Protein AF-A0A6A8M676-F1 (afdb_monomer_lite)

pLDDT: mean 85.06, std 9.22, range [52.66, 94.81]

Sequence (64 aa):
MLEFRISGETAEVGCLADQLERAGYVVRRSKPYRNRDEEGCRIYLELDEDKVMGWMLANLEKHP

Foldseek 3Di:
DDKDKDWDAAVVSVVVVVVCVVVVFFPDKDDWADDPPDNTTIIITDTDPVVVVVVVVVVVVVPD

Radius of gyration: 13.42 Å; chains: 1; bounding box: 30×23×39 Å

Structure (mmCIF, N/CA/C/O backbone):
data_AF-A0A6A8M676-F1
#
_entry.id   AF-A0A6A8M676-F1
#
loop_
_atom_site.group_PDB
_atom_site.id
_atom_site.type_symbol
_atom_site.label_atom_id
_atom_site.label_alt_id
_atom_site.label_comp_id
_atom_site.label_asym_id
_atom_site.label_entity_id
_atom_site.label_seq_id
_atom_site.pdbx_PDB_ins_code
_atom_site.Cartn_x
_atom_site.Cartn_y
_atom_site.Cartn_z
_atom_site.occupancy
_atom_site.B_iso_or_equiv
_atom_site.auth_seq_id
_atom_site.auth_comp_id
_atom_site.auth_asym_id
_atom_site.auth_atom_id
_atom_site.pdbx_PDB_model_num
ATOM 1 N N . MET A 1 1 ? 1.981 -11.283 -4.351 1.00 65.69 1 MET A N 1
ATOM 2 C CA . MET A 1 1 ? 1.425 -10.281 -3.422 1.00 65.69 1 MET A CA 1
ATOM 3 C C . MET A 1 1 ? 2.554 -9.790 -2.532 1.00 65.69 1 MET A C 1
ATOM 5 O O . MET A 1 1 ? 3.188 -10.621 -1.890 1.00 65.69 1 MET A O 1
ATOM 9 N N . LEU A 1 2 ? 2.814 -8.480 -2.499 1.00 74.56 2 LEU A N 1
ATOM 10 C CA . LEU A 1 2 ? 3.858 -7.887 -1.656 1.00 74.56 2 LEU A CA 1
ATOM 11 C C . LEU A 1 2 ? 3.222 -7.053 -0.540 1.00 74.56 2 LEU A C 1
ATOM 13 O O . LEU A 1 2 ? 2.405 -6.174 -0.816 1.00 74.56 2 LEU A O 1
ATOM 17 N N . GLU A 1 3 ? 3.605 -7.321 0.708 1.00 78.50 3 GLU A N 1
ATOM 18 C CA . GLU A 1 3 ? 3.179 -6.529 1.863 1.00 78.50 3 GLU A CA 1
ATOM 19 C C . GLU A 1 3 ? 4.242 -5.478 2.196 1.00 78.50 3 GLU A C 1
ATOM 21 O O . GLU A 1 3 ? 5.414 -5.800 2.401 1.00 78.50 3 GLU A O 1
ATOM 26 N N . PHE A 1 4 ? 3.824 -4.216 2.271 1.00 76.81 4 PHE A N 1
ATOM 27 C CA . PHE A 1 4 ? 4.681 -3.094 2.633 1.00 76.81 4 PHE A CA 1
ATOM 28 C C . PHE A 1 4 ? 4.218 -2.440 3.929 1.00 76.81 4 PHE A C 1
ATOM 30 O O . PHE A 1 4 ? 3.033 -2.157 4.123 1.00 76.81 4 PHE A O 1
ATOM 37 N N . ARG A 1 5 ? 5.191 -2.142 4.795 1.00 82.50 5 ARG A N 1
ATOM 38 C CA . ARG A 1 5 ? 5.001 -1.384 6.032 1.00 82.50 5 ARG A CA 1
ATOM 39 C C . ARG A 1 5 ? 5.588 0.011 5.874 1.00 82.50 5 ARG A C 1
ATOM 41 O O . ARG A 1 5 ? 6.798 0.147 5.704 1.00 82.50 5 ARG A O 1
ATOM 48 N N . ILE A 1 6 ? 4.750 1.031 6.027 1.00 79.94 6 ILE A N 1
ATOM 49 C CA . ILE A 1 6 ? 5.196 2.426 6.118 1.00 79.94 6 ILE A CA 1
ATOM 50 C C . ILE A 1 6 ? 5.081 2.866 7.581 1.00 79.94 6 ILE A C 1
ATOM 52 O O . ILE A 1 6 ? 4.015 2.708 8.177 1.00 79.94 6 ILE A O 1
ATOM 56 N N . SER A 1 7 ? 6.169 3.396 8.144 1.00 80.12 7 SER A N 1
ATOM 57 C CA . SER A 1 7 ? 6.245 3.936 9.510 1.00 80.12 7 SER A CA 1
ATOM 58 C C . SER A 1 7 ? 6.806 5.359 9.470 1.00 80.12 7 SER A C 1
ATOM 60 O O . SER A 1 7 ? 7.750 5.606 8.725 1.00 80.12 7 SER A O 1
ATOM 62 N N . GLY A 1 8 ? 6.259 6.272 10.271 1.00 82.31 8 GLY A N 1
ATOM 63 C CA . GLY A 1 8 ? 6.688 7.676 10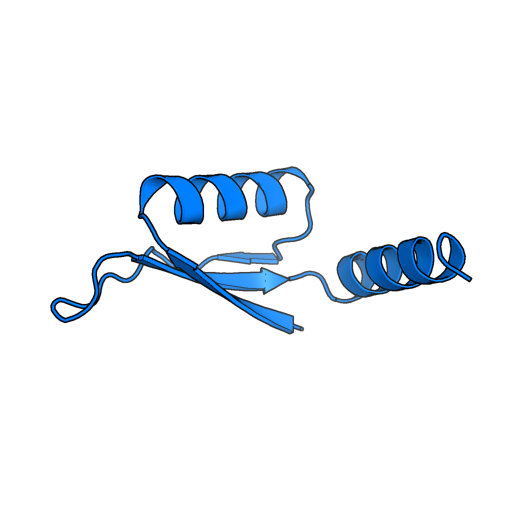.321 1.00 82.31 8 GLY A CA 1
ATOM 64 C C . GLY A 1 8 ? 5.620 8.586 10.925 1.00 82.31 8 GLY A C 1
ATOM 65 O O . GLY A 1 8 ? 4.646 8.103 11.522 1.00 82.31 8 GLY A O 1
ATOM 66 N N . GLU A 1 9 ? 5.770 9.901 10.749 1.00 82.94 9 GLU A N 1
ATOM 67 C CA . GLU A 1 9 ? 4.738 10.853 11.158 1.00 82.94 9 GLU A CA 1
ATOM 68 C C . GLU A 1 9 ? 3.403 10.538 10.474 1.00 82.94 9 GLU A C 1
ATOM 70 O O . GLU A 1 9 ? 3.339 10.181 9.297 1.00 82.94 9 GLU A O 1
ATOM 75 N N . THR A 1 10 ? 2.297 10.675 11.211 1.00 76.25 10 THR A N 1
ATOM 76 C CA . THR A 1 10 ? 0.984 10.201 10.734 1.00 76.25 10 THR A CA 1
ATOM 77 C C . THR A 1 10 ? 0.559 10.862 9.418 1.00 76.25 10 THR A C 1
ATOM 79 O O . THR A 1 10 ? -0.040 10.200 8.569 1.00 76.25 10 THR A O 1
ATOM 82 N N . ALA A 1 11 ? 0.882 12.146 9.235 1.00 78.12 11 ALA A N 1
ATOM 83 C CA . ALA A 1 11 ? 0.577 12.882 8.011 1.00 78.12 11 ALA A CA 1
ATOM 84 C C . ALA A 1 11 ? 1.400 12.382 6.812 1.00 78.12 11 ALA A C 1
ATOM 86 O O . ALA A 1 11 ? 0.854 12.208 5.723 1.00 78.12 11 ALA A O 1
ATOM 87 N N . GLU A 1 12 ? 2.685 12.093 7.016 1.00 85.50 12 GLU A N 1
ATOM 88 C CA . GLU A 1 12 ? 3.592 11.619 5.967 1.00 85.50 12 GLU A CA 1
ATOM 89 C C . GLU A 1 12 ? 3.244 10.198 5.521 1.00 85.50 12 GLU A C 1
ATOM 91 O O . GLU A 1 12 ? 3.120 9.928 4.326 1.00 85.50 12 GLU A O 1
ATOM 96 N N . VAL A 1 13 ? 2.998 9.303 6.483 1.00 85.44 13 VAL A N 1
ATOM 97 C CA . VAL A 1 13 ? 2.611 7.909 6.222 1.00 85.44 13 VAL A CA 1
ATOM 98 C C . VAL A 1 13 ? 1.288 7.845 5.461 1.00 85.44 13 VAL A C 1
ATOM 100 O O . VAL A 1 13 ? 1.153 7.077 4.507 1.00 85.44 13 VAL A O 1
ATOM 103 N N . GLY A 1 14 ? 0.313 8.669 5.861 1.00 86.06 14 GLY A N 1
ATOM 104 C CA . GLY A 1 14 ? -0.961 8.792 5.156 1.00 86.06 14 GLY A CA 1
ATOM 105 C C . GLY A 1 14 ? -0.783 9.302 3.726 1.00 86.06 14 GLY A C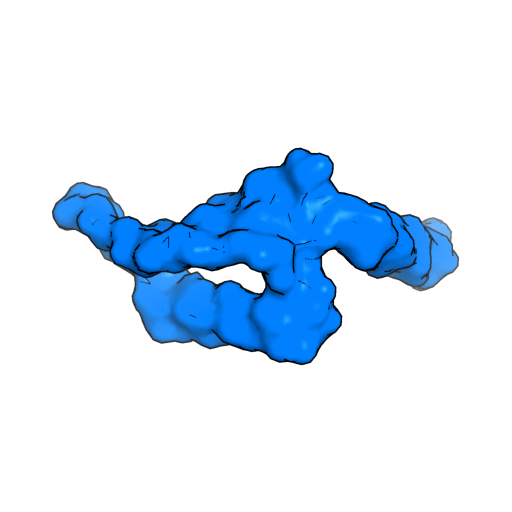 1
ATOM 106 O O . GLY A 1 14 ? -1.288 8.680 2.795 1.00 86.06 14 GLY A O 1
ATOM 107 N N . CYS A 1 15 ? -0.014 10.380 3.548 1.00 89.75 15 CYS A N 1
ATOM 108 C CA . CYS A 1 15 ? 0.244 10.984 2.241 1.00 89.75 15 CYS A CA 1
ATOM 109 C C . CYS A 1 15 ? 0.925 10.004 1.273 1.00 89.75 15 CYS A C 1
ATOM 111 O O . CYS A 1 15 ? 0.499 9.877 0.125 1.00 89.75 15 CYS A O 1
ATOM 113 N N . LEU A 1 16 ? 1.940 9.265 1.732 1.00 90.44 16 LEU A N 1
ATOM 114 C CA . LEU A 1 16 ? 2.633 8.281 0.899 1.00 90.44 16 LEU A CA 1
ATOM 115 C C . LEU A 1 16 ? 1.709 7.122 0.496 1.00 90.44 16 LEU A C 1
ATOM 117 O O . LEU A 1 16 ? 1.701 6.720 -0.668 1.00 90.44 16 LEU A O 1
ATOM 121 N N . ALA A 1 17 ? 0.893 6.616 1.426 1.00 90.75 17 ALA A N 1
ATOM 122 C CA . ALA A 1 17 ? -0.099 5.587 1.115 1.00 90.75 17 ALA A CA 1
ATOM 123 C C . ALA A 1 17 ? -1.109 6.072 0.061 1.00 90.75 17 ALA A C 1
ATOM 125 O O . ALA A 1 17 ? -1.382 5.353 -0.899 1.00 90.75 17 ALA A O 1
ATOM 126 N N . ASP A 1 18 ? -1.600 7.309 0.190 1.00 93.56 18 ASP A N 1
ATOM 127 C CA . ASP A 1 18 ? -2.531 7.910 -0.769 1.00 93.56 18 ASP A CA 1
ATOM 128 C C . ASP A 1 18 ? -1.893 8.087 -2.158 1.00 93.56 18 ASP A C 1
ATOM 130 O O . ASP A 1 18 ? -2.555 7.891 -3.178 1.00 93.56 18 ASP A O 1
ATOM 134 N N . GLN A 1 19 ? -0.607 8.448 -2.230 1.00 93.56 19 GLN A N 1
ATOM 135 C CA . GLN A 1 19 ? 0.118 8.572 -3.499 1.00 93.56 19 GLN A CA 1
ATOM 136 C C . GLN A 1 19 ? 0.260 7.222 -4.210 1.00 93.56 19 GLN A C 1
ATOM 138 O O . GLN A 1 19 ? -0.004 7.136 -5.411 1.00 93.56 19 GLN A O 1
ATOM 143 N N . LEU A 1 20 ? 0.628 6.166 -3.479 1.00 92.69 20 LEU A N 1
ATOM 144 C CA . LEU A 1 20 ? 0.745 4.810 -4.028 1.00 92.69 20 LEU A CA 1
ATOM 145 C C . LEU A 1 20 ? -0.611 4.268 -4.496 1.00 92.69 20 LEU A C 1
ATOM 147 O O . LEU A 1 20 ? -0.699 3.634 -5.550 1.00 92.69 20 LEU A O 1
ATOM 151 N N . GLU A 1 21 ? -1.672 4.554 -3.742 1.00 93.50 21 GLU A N 1
ATOM 152 C CA . GLU A 1 21 ? -3.044 4.179 -4.083 1.00 93.50 21 GLU A CA 1
ATOM 153 C C . GLU A 1 21 ? -3.519 4.906 -5.349 1.00 93.50 21 GLU A C 1
ATOM 155 O O . GLU A 1 21 ? -3.992 4.266 -6.287 1.00 93.50 21 GLU A O 1
ATOM 160 N N . ARG A 1 22 ? -3.283 6.222 -5.455 1.00 94.81 22 ARG A N 1
ATOM 161 C CA . ARG A 1 22 ? -3.603 7.016 -6.660 1.00 94.81 22 ARG A CA 1
ATOM 162 C C . ARG A 1 22 ? -2.815 6.596 -7.894 1.00 94.81 22 ARG A C 1
ATOM 164 O O . ARG A 1 22 ? -3.346 6.653 -8.998 1.00 94.81 22 ARG A O 1
ATOM 171 N N . ALA A 1 23 ? -1.563 6.184 -7.722 1.00 92.75 23 ALA A N 1
ATOM 172 C CA . ALA A 1 23 ? -0.751 5.645 -8.807 1.00 92.75 23 ALA A CA 1
ATOM 173 C C . ALA A 1 23 ? -1.150 4.203 -9.190 1.00 92.75 23 ALA A C 1
ATOM 175 O O . ALA A 1 23 ? -0.643 3.652 -10.167 1.00 92.75 23 ALA A O 1
ATOM 176 N N . GLY A 1 24 ? -2.094 3.600 -8.458 1.00 92.88 24 GLY A N 1
ATOM 177 C CA . GLY A 1 24 ? -2.664 2.293 -8.758 1.00 92.88 24 GLY A CA 1
ATOM 178 C C . GLY A 1 24 ? -1.757 1.124 -8.389 1.00 92.88 24 GLY A C 1
ATOM 179 O O . GLY A 1 24 ? -1.915 0.057 -8.981 1.00 92.88 24 GLY A O 1
ATOM 180 N N . TYR A 1 25 ? -0.811 1.320 -7.465 1.00 93.31 25 TYR A N 1
ATOM 181 C CA . TYR A 1 25 ? 0.048 0.250 -6.950 1.00 93.31 25 TYR A CA 1
ATOM 182 C C . TYR A 1 25 ? -0.597 -0.523 -5.800 1.00 93.31 25 TYR A C 1
ATOM 184 O O . TYR A 1 25 ? -0.181 -1.641 -5.531 1.00 93.31 25 TYR A O 1
ATOM 192 N N . VAL A 1 26 ? -1.579 0.052 -5.102 1.00 94.44 26 VAL A N 1
ATOM 193 C CA . VAL A 1 26 ? -2.199 -0.562 -3.918 1.00 94.44 26 VAL A CA 1
ATOM 194 C C . VAL A 1 26 ? -3.408 -1.406 -4.325 1.00 94.44 26 VAL A C 1
ATOM 196 O O . VAL A 1 26 ? -4.346 -0.899 -4.933 1.00 94.44 26 VAL A O 1
ATOM 199 N N . VAL A 1 27 ? -3.399 -2.682 -3.942 1.00 94.69 27 VAL A N 1
ATOM 200 C CA . VAL A 1 27 ? -4.526 -3.621 -4.058 1.00 94.69 27 VAL A CA 1
ATOM 201 C C . VAL A 1 27 ? -5.405 -3.544 -2.811 1.00 94.69 27 VAL A C 1
ATOM 203 O O . VAL A 1 27 ? -6.633 -3.524 -2.908 1.00 94.69 27 VAL A O 1
ATOM 206 N N . ARG A 1 28 ? -4.791 -3.481 -1.620 1.00 94.19 28 ARG A N 1
ATOM 207 C CA . ARG A 1 28 ? -5.498 -3.342 -0.336 1.00 94.19 28 ARG A CA 1
ATOM 208 C C . ARG A 1 28 ? -4.706 -2.486 0.640 1.00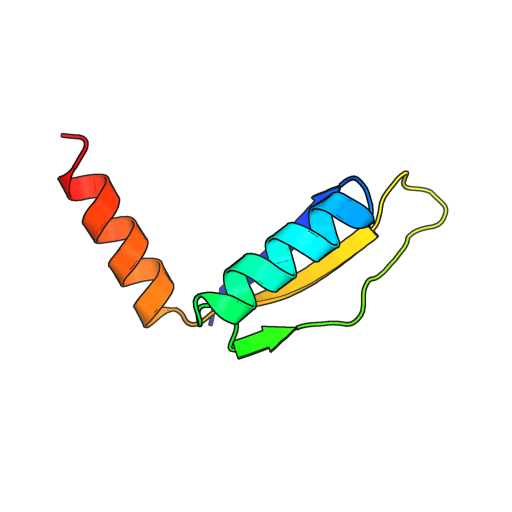 94.19 28 ARG A C 1
ATOM 210 O O . ARG A 1 28 ? -3.480 -2.478 0.639 1.00 94.19 28 ARG A O 1
ATOM 217 N N . ARG A 1 29 ? -5.428 -1.809 1.529 1.00 92.75 29 ARG A N 1
ATOM 218 C CA . ARG A 1 29 ? -4.868 -0.935 2.561 1.00 92.75 29 ARG A CA 1
ATOM 219 C C . ARG A 1 29 ? -5.495 -1.229 3.916 1.00 92.75 29 ARG A C 1
ATOM 221 O O . ARG A 1 29 ? -6.717 -1.329 4.033 1.00 92.75 29 ARG A O 1
ATOM 228 N N . SER A 1 30 ? -4.667 -1.326 4.954 1.00 90.69 30 SER A N 1
ATOM 229 C CA . SER A 1 30 ? -5.146 -1.405 6.333 1.00 90.69 30 SER A CA 1
ATOM 230 C C . SER A 1 30 ? -5.580 -0.034 6.855 1.00 90.69 30 SER A C 1
ATOM 232 O O . SER A 1 30 ? -5.144 1.016 6.379 1.00 90.69 30 SER A O 1
ATOM 234 N N . LYS A 1 31 ? -6.372 -0.025 7.932 1.00 88.31 31 LYS A N 1
ATOM 235 C CA . LYS A 1 31 ? -6.515 1.196 8.735 1.00 88.31 31 LYS A CA 1
ATOM 236 C C . LYS A 1 31 ? -5.149 1.593 9.321 1.00 88.31 31 LYS A C 1
ATOM 238 O O . LYS A 1 31 ? -4.350 0.695 9.612 1.00 88.31 31 LYS A O 1
ATOM 243 N N . PRO A 1 32 ? -4.888 2.895 9.531 1.00 85.75 32 PRO A N 1
ATOM 244 C CA . PRO A 1 32 ? -3.721 3.336 10.277 1.00 85.75 32 PRO A CA 1
ATOM 245 C C . PRO A 1 32 ? -3.720 2.730 11.678 1.00 85.75 32 PRO A C 1
ATOM 247 O O . PRO A 1 32 ? -4.708 2.809 12.409 1.00 85.75 32 PRO A O 1
ATOM 250 N N . TYR A 1 33 ? -2.600 2.124 12.038 1.00 84.56 33 TYR A N 1
ATOM 251 C CA . TYR A 1 33 ? -2.334 1.576 13.353 1.00 84.56 33 TYR A CA 1
ATOM 252 C C . TYR A 1 33 ? -1.371 2.504 14.090 1.00 84.56 33 TYR A C 1
ATOM 254 O O . TYR A 1 33 ? -0.328 2.872 13.555 1.00 84.56 33 TYR A O 1
ATOM 262 N N . ARG A 1 34 ? -1.710 2.892 15.320 1.00 82.06 34 ARG A N 1
ATOM 263 C CA . ARG A 1 34 ? -0.860 3.731 16.169 1.00 82.06 34 ARG A CA 1
ATOM 264 C C . ARG A 1 34 ? -0.489 2.942 17.417 1.00 82.06 34 ARG A C 1
ATOM 266 O O . ARG A 1 34 ? -1.385 2.557 18.168 1.00 82.06 34 ARG A O 1
ATOM 273 N N . ASN A 1 35 ? 0.801 2.694 17.629 1.00 79.94 35 ASN A N 1
ATOM 274 C CA . ASN A 1 35 ? 1.276 2.132 18.889 1.00 79.94 35 ASN A CA 1
ATOM 275 C C . ASN A 1 35 ? 1.467 3.271 19.904 1.00 79.94 35 ASN A C 1
ATOM 277 O O . ASN A 1 35 ? 1.914 4.350 19.527 1.00 79.94 35 ASN A O 1
ATOM 281 N N . ARG A 1 36 ? 1.116 3.056 21.177 1.00 76.62 36 ARG A N 1
ATOM 282 C CA . ARG A 1 36 ? 1.325 4.063 22.236 1.00 76.62 36 ARG A CA 1
ATOM 283 C C . ARG A 1 36 ? 2.803 4.319 22.517 1.00 76.62 36 ARG A C 1
ATOM 285 O O . ARG A 1 36 ? 3.136 5.422 22.929 1.00 76.62 36 ARG A O 1
ATOM 292 N N . ASP A 1 37 ? 3.648 3.328 22.257 1.00 79.06 37 ASP A N 1
ATOM 293 C CA . ASP A 1 37 ? 5.089 3.395 22.503 1.00 79.06 37 ASP A CA 1
ATOM 294 C C . ASP A 1 37 ? 5.884 3.929 21.297 1.00 79.06 37 ASP A C 1
ATOM 296 O O . ASP A 1 37 ? 7.109 3.983 21.343 1.00 79.06 37 ASP A O 1
ATOM 300 N N . GLU A 1 38 ? 5.210 4.316 20.206 1.00 73.56 38 GLU A N 1
ATOM 301 C CA . GLU A 1 38 ? 5.854 4.862 19.009 1.00 73.56 38 GLU A CA 1
ATOM 302 C C . GLU A 1 38 ? 5.338 6.260 18.674 1.00 73.56 38 GLU A C 1
ATOM 304 O O . GLU A 1 38 ? 4.131 6.495 18.555 1.00 73.56 38 GLU A O 1
ATOM 309 N N . GLU A 1 39 ? 6.260 7.190 18.428 1.00 70.62 39 GLU A N 1
ATOM 310 C CA . GLU A 1 39 ? 5.933 8.432 17.735 1.00 70.62 39 GLU A CA 1
ATOM 311 C C . GLU A 1 39 ? 5.688 8.131 16.253 1.00 70.62 39 GLU A C 1
ATOM 313 O O . GLU A 1 39 ? 6.610 8.049 15.448 1.00 70.62 39 GLU A O 1
ATOM 318 N N . GLY A 1 40 ? 4.424 7.909 15.888 1.00 77.50 40 GLY A N 1
ATOM 319 C CA . GLY A 1 40 ? 4.041 7.738 14.488 1.00 77.50 40 GLY A CA 1
ATOM 320 C C . GLY A 1 40 ? 2.857 6.811 14.278 1.00 77.50 40 GLY A C 1
ATOM 321 O O . GLY A 1 40 ? 2.258 6.315 15.231 1.00 77.50 40 GLY A O 1
ATOM 322 N N . CYS A 1 41 ? 2.500 6.586 13.015 1.00 84.81 41 CYS A N 1
ATOM 323 C CA . CYS A 1 41 ? 1.529 5.564 12.635 1.00 84.81 41 CYS A CA 1
ATOM 324 C C . CYS A 1 41 ? 2.145 4.553 11.665 1.00 84.81 41 CYS A C 1
ATOM 326 O O . CYS A 1 41 ? 3.188 4.789 11.056 1.00 84.81 41 CYS A O 1
ATOM 328 N N . ARG A 1 42 ? 1.483 3.406 11.551 1.00 87.06 42 ARG A N 1
ATOM 329 C CA . ARG A 1 42 ? 1.813 2.329 10.629 1.00 87.06 42 ARG A CA 1
ATOM 330 C C . ARG A 1 42 ? 0.626 2.063 9.719 1.00 87.06 42 ARG A C 1
ATOM 332 O O . ARG A 1 42 ? -0.509 1.992 10.192 1.00 87.06 42 ARG A O 1
ATOM 339 N N . ILE A 1 43 ? 0.883 1.870 8.434 1.00 89.31 43 ILE A N 1
ATOM 340 C CA . ILE A 1 43 ? -0.111 1.378 7.474 1.00 89.31 43 ILE A CA 1
ATOM 341 C C . ILE A 1 43 ? 0.495 0.172 6.762 1.00 89.31 43 ILE A C 1
ATOM 343 O O . ILE A 1 43 ? 1.656 0.219 6.349 1.00 89.31 43 ILE A O 1
ATOM 347 N N . TYR A 1 44 ? -0.295 -0.893 6.640 1.00 90.69 44 TYR A N 1
ATOM 348 C CA . TYR A 1 44 ? 0.032 -2.046 5.813 1.00 90.69 44 TYR A CA 1
ATOM 349 C C . TYR A 1 44 ? -0.628 -1.874 4.451 1.00 90.69 44 TYR A C 1
ATOM 351 O O . TYR A 1 44 ? -1.833 -1.605 4.365 1.00 90.6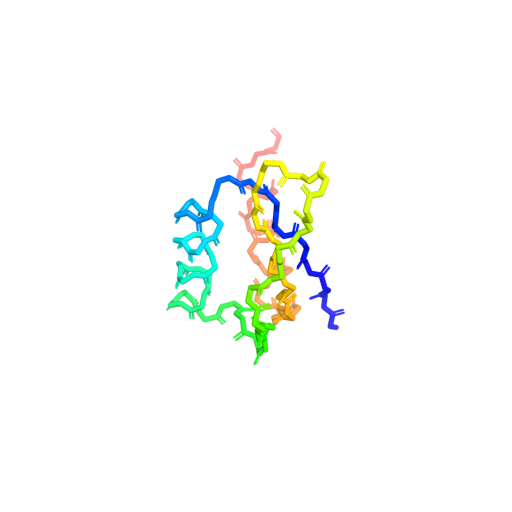9 44 TYR A O 1
ATOM 359 N N . LEU A 1 45 ? 0.175 -2.007 3.403 1.00 93.19 45 LEU A N 1
ATOM 360 C CA . LEU A 1 45 ? -0.267 -1.943 2.019 1.00 93.19 45 LEU A CA 1
ATOM 361 C C . LEU A 1 45 ? 0.019 -3.276 1.342 1.00 93.19 45 LEU A C 1
ATOM 363 O O . LEU A 1 45 ? 1.146 -3.764 1.364 1.00 93.19 45 LEU A O 1
ATOM 367 N N . GLU A 1 46 ? -1.006 -3.833 0.721 1.00 94.50 46 GLU A N 1
ATOM 368 C CA . GLU A 1 46 ? -0.882 -4.922 -0.231 1.00 94.50 46 GLU A CA 1
ATOM 369 C C . GLU A 1 46 ? -0.706 -4.298 -1.612 1.00 94.50 46 GLU A C 1
ATOM 371 O O . GLU A 1 46 ? -1.598 -3.579 -2.071 1.00 94.50 46 GLU A O 1
ATOM 376 N N . LEU A 1 47 ? 0.443 -4.524 -2.250 1.00 93.88 47 LEU A N 1
ATOM 377 C CA . LEU A 1 47 ? 0.750 -3.950 -3.558 1.00 93.88 47 LEU A CA 1
ATOM 378 C C . LEU A 1 47 ? 0.569 -4.954 -4.701 1.00 93.88 47 LEU A C 1
ATOM 380 O O . LEU A 1 47 ? 0.743 -6.166 -4.533 1.00 93.88 47 LEU A O 1
ATOM 384 N N . ASP A 1 48 ? 0.260 -4.408 -5.875 1.00 93.50 48 ASP A N 1
ATOM 385 C CA . ASP A 1 48 ? 0.213 -5.107 -7.155 1.00 93.50 48 ASP A CA 1
ATOM 386 C C . ASP A 1 48 ? 1.646 -5.470 -7.560 1.00 93.50 48 ASP A C 1
ATOM 388 O O . ASP A 1 48 ? 2.460 -4.606 -7.899 1.00 93.50 48 ASP A O 1
ATOM 392 N N . GLU A 1 49 ? 1.963 -6.758 -7.449 1.00 91.69 49 GLU A N 1
ATOM 393 C CA . GLU A 1 49 ? 3.310 -7.278 -7.668 1.00 91.69 49 GLU A CA 1
ATOM 394 C C . GLU A 1 49 ? 3.798 -7.016 -9.092 1.00 91.69 49 GLU A C 1
ATOM 396 O O . GLU A 1 49 ? 4.926 -6.562 -9.260 1.00 91.69 49 GLU A O 1
ATOM 401 N N . ASP A 1 50 ? 2.948 -7.205 -10.101 1.00 92.19 50 ASP A N 1
ATOM 402 C CA . ASP A 1 50 ? 3.338 -7.041 -11.502 1.00 92.19 50 ASP A CA 1
ATOM 403 C C . ASP A 1 50 ? 3.703 -5.582 -11.798 1.00 92.19 50 ASP A C 1
ATOM 405 O O . ASP A 1 50 ? 4.721 -5.298 -12.438 1.00 92.19 50 ASP A O 1
ATOM 409 N N . LYS A 1 51 ? 2.922 -4.631 -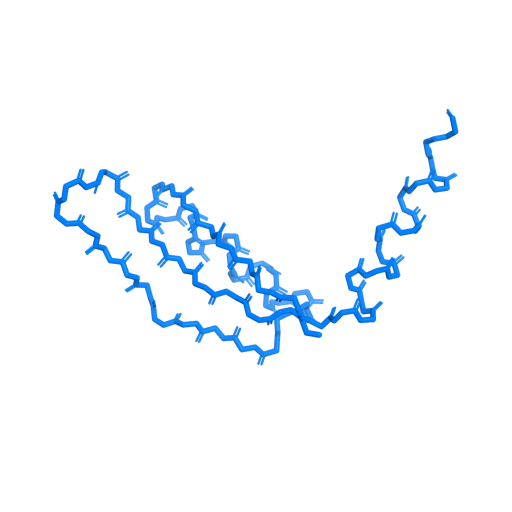11.272 1.00 91.25 51 LYS A N 1
ATOM 410 C CA . LYS A 1 51 ? 3.231 -3.200 -11.410 1.00 91.25 51 LYS A CA 1
ATOM 411 C C . LYS A 1 51 ? 4.495 -2.797 -10.665 1.00 91.25 51 LYS A C 1
ATOM 413 O O . LYS A 1 51 ? 5.296 -2.032 -11.205 1.00 91.25 51 LYS A O 1
ATOM 418 N N . VAL A 1 52 ? 4.672 -3.273 -9.432 1.00 90.19 52 VAL A N 1
ATOM 419 C CA . VAL A 1 52 ? 5.857 -2.950 -8.623 1.00 90.19 52 VAL A CA 1
ATOM 420 C C . VAL A 1 52 ? 7.113 -3.522 -9.270 1.00 90.19 52 VAL A C 1
ATOM 422 O O . VAL A 1 52 ? 8.086 -2.793 -9.448 1.00 90.19 52 VAL A O 1
ATOM 425 N N . MET A 1 53 ? 7.084 -4.786 -9.692 1.00 90.62 53 MET A N 1
ATOM 426 C CA . MET A 1 53 ? 8.212 -5.427 -10.366 1.00 90.62 53 MET A CA 1
ATOM 427 C C . MET A 1 53 ? 8.520 -4.759 -11.707 1.00 90.62 53 MET A C 1
ATOM 429 O O . MET A 1 53 ? 9.685 -4.482 -11.991 1.00 90.62 53 MET A O 1
ATOM 433 N N . GLY A 1 54 ? 7.495 -4.409 -12.491 1.00 91.12 54 GLY A N 1
ATOM 434 C CA . GLY A 1 54 ? 7.665 -3.644 -13.727 1.00 91.12 54 GLY A CA 1
ATOM 435 C C . GLY A 1 54 ? 8.338 -2.289 -13.494 1.00 91.12 54 GLY A C 1
ATOM 436 O O . GLY A 1 54 ? 9.260 -1.918 -14.220 1.00 91.12 54 GLY A O 1
ATOM 437 N N . TRP A 1 55 ? 7.943 -1.570 -12.439 1.00 89.00 55 TRP A N 1
ATOM 438 C C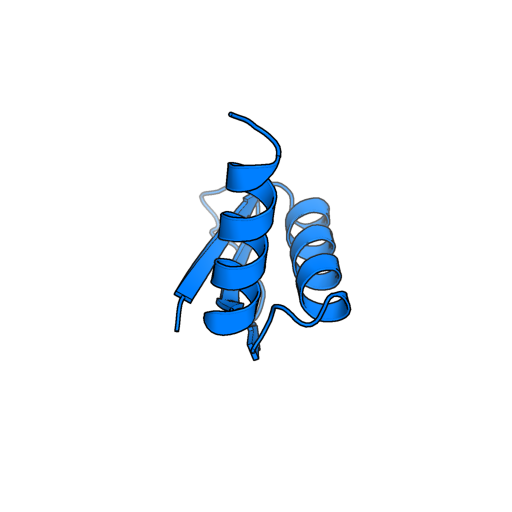A . TRP A 1 55 ? 8.591 -0.317 -12.052 1.00 89.00 55 TRP A CA 1
ATOM 439 C C . TRP A 1 55 ? 10.036 -0.525 -11.575 1.00 89.00 55 TRP A C 1
ATOM 441 O O . TRP A 1 55 ? 10.919 0.230 -11.983 1.00 89.00 55 TRP A O 1
ATOM 451 N N . MET A 1 56 ? 10.311 -1.539 -10.747 1.00 88.25 56 MET A N 1
ATOM 452 C CA . MET A 1 56 ? 11.667 -1.815 -10.252 1.00 88.25 56 MET A CA 1
ATOM 453 C C . MET A 1 56 ? 12.628 -2.134 -11.401 1.00 88.25 56 MET A C 1
ATOM 455 O O . MET A 1 56 ? 13.707 -1.546 -11.472 1.00 88.25 56 MET A O 1
ATOM 459 N N . LEU A 1 57 ? 12.220 -2.999 -12.332 1.00 90.69 57 LEU A N 1
ATOM 460 C CA . LEU A 1 57 ? 13.024 -3.356 -13.504 1.00 90.69 57 LEU A CA 1
ATOM 461 C C . LEU A 1 57 ? 13.308 -2.134 -14.387 1.00 90.69 57 LEU A C 1
ATOM 463 O O . LEU A 1 57 ? 14.462 -1.869 -14.713 1.00 90.69 57 LEU A O 1
ATOM 467 N N . ALA A 1 58 ? 12.288 -1.319 -14.671 1.00 88.94 58 ALA A N 1
ATOM 468 C CA . ALA A 1 58 ? 12.443 -0.111 -15.481 1.00 88.94 58 ALA A CA 1
ATOM 469 C C . ALA A 1 58 ? 13.360 0.957 -14.849 1.00 88.94 58 ALA A C 1
ATOM 471 O O . ALA A 1 58 ? 13.852 1.836 -15.558 1.00 88.94 58 ALA A O 1
ATOM 472 N N . ASN A 1 59 ? 13.568 0.935 -13.527 1.00 84.88 59 ASN A N 1
ATOM 473 C CA . ASN A 1 59 ? 14.511 1.834 -12.852 1.00 84.88 59 ASN A CA 1
ATOM 474 C C . ASN A 1 59 ? 15.922 1.249 -12.752 1.00 84.88 59 ASN A C 1
ATOM 476 O O . ASN A 1 59 ? 16.882 2.012 -12.810 1.00 84.88 59 ASN A O 1
ATOM 480 N N . LEU A 1 60 ? 16.063 -0.076 -12.660 1.00 81.69 60 LEU A N 1
ATOM 481 C CA . LEU A 1 60 ? 17.367 -0.739 -12.738 1.00 81.69 60 LEU A CA 1
ATOM 482 C C . LEU A 1 60 ? 18.011 -0.536 -14.115 1.00 81.69 60 LEU A C 1
ATOM 484 O O . LEU A 1 60 ? 19.191 -0.224 -14.202 1.00 81.69 60 LEU A O 1
ATOM 488 N N . GLU A 1 61 ? 17.225 -0.603 -15.190 1.00 74.88 61 GLU A N 1
ATOM 489 C CA . GLU A 1 61 ? 17.713 -0.349 -16.555 1.00 74.88 61 GLU A CA 1
ATOM 490 C C . GLU A 1 61 ? 18.159 1.105 -16.791 1.00 74.88 61 GLU A C 1
ATOM 492 O O . GLU A 1 61 ? 18.935 1.381 -17.706 1.00 74.88 61 GLU A O 1
ATOM 497 N N . LYS A 1 62 ? 17.689 2.051 -15.967 1.00 67.75 62 LYS A N 1
ATOM 498 C CA . LYS A 1 62 ? 18.059 3.475 -16.048 1.00 67.75 62 LYS A CA 1
ATOM 499 C C . LYS A 1 62 ? 19.328 3.824 -15.270 1.00 67.75 62 LYS A C 1
ATOM 501 O O . LYS A 1 62 ? 19.850 4.923 -15.454 1.00 67.75 62 LYS A O 1
ATOM 506 N N . HIS A 1 63 ? 19.820 2.916 -14.430 1.00 53.81 63 HIS A N 1
ATOM 507 C CA . HIS A 1 63 ? 21.032 3.081 -13.632 1.00 53.81 63 HIS A CA 1
ATOM 508 C C . HIS A 1 63 ? 21.982 1.885 -13.848 1.00 53.81 63 HIS A C 1
ATOM 510 O O . HIS A 1 63 ? 22.078 1.036 -12.961 1.00 53.81 63 HIS A O 1
ATOM 516 N N . PRO A 1 64 ? 22.642 1.783 -15.022 1.00 52.66 64 PRO A N 1
ATOM 517 C CA . PRO A 1 64 ? 23.709 0.808 -15.249 1.00 52.66 64 PRO A CA 1
ATOM 518 C C . PRO A 1 64 ? 24.966 1.096 -14.416 1.00 52.66 64 PRO A C 1
ATOM 520 O O . PRO A 1 64 ? 25.237 2.286 -14.123 1.00 52.66 64 PRO A O 1
#

Secondary structure (DSSP, 8-state):
-EEEEEEE-HHHHHHHHHHHHHTT-EEEEPPPB--TTSSSEEEEEEE-HHHHHHHHHHHHTT--